Protein AF-A0A9X3RDG1-F1 (afdb_monomer_lite)

Organism: NCBI:txid365346

Structure (mmCIF, N/CA/C/O backbone):
data_AF-A0A9X3RDG1-F1
#
_entry.id   AF-A0A9X3RDG1-F1
#
loop_
_atom_site.group_PDB
_atom_site.id
_atom_site.type_symbol
_atom_site.label_atom_id
_atom_site.label_alt_id
_atom_site.label_comp_id
_atom_site.label_asym_id
_atom_site.label_entity_id
_atom_site.label_seq_id
_atom_site.pdbx_PDB_ins_code
_atom_site.Cartn_x
_atom_site.Cartn_y
_atom_site.Cartn_z
_atom_site.occupancy
_atom_site.B_iso_or_equiv
_atom_site.auth_seq_id
_atom_site.auth_comp_id
_atom_site.auth_asym_id
_atom_site.auth_atom_id
_atom_site.pdbx_PDB_model_num
ATOM 1 N N . MET A 1 1 ? -26.260 14.651 14.195 1.00 52.59 1 MET A N 1
ATOM 2 C CA . MET A 1 1 ? -25.960 13.352 14.840 1.00 52.59 1 MET A CA 1
ATOM 3 C C . MET A 1 1 ? -24.695 13.527 15.670 1.00 52.59 1 MET A C 1
ATOM 5 O O . MET A 1 1 ? -23.751 14.111 15.153 1.00 52.59 1 MET A O 1
ATOM 9 N N . LYS A 1 2 ? -24.677 13.130 16.951 1.00 64.75 2 LYS A N 1
ATOM 10 C CA . LYS A 1 2 ? -23.441 13.167 17.756 1.00 64.75 2 LYS A CA 1
ATOM 11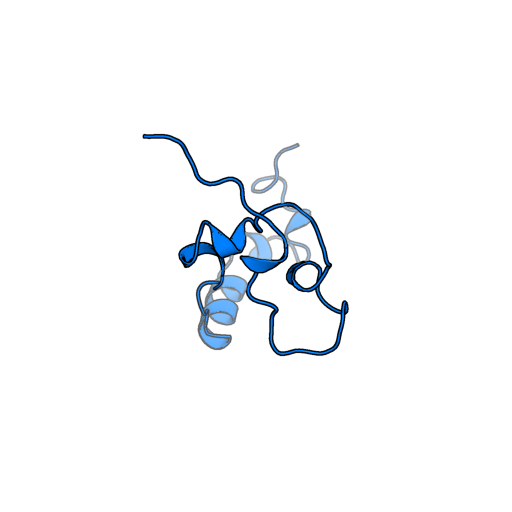 C C . LYS A 1 2 ? -22.506 12.072 17.229 1.00 64.75 2 LYS A C 1
ATOM 13 O O . LYS A 1 2 ? -22.923 10.920 17.174 1.00 64.75 2 LYS A O 1
ATOM 18 N N . LYS A 1 3 ? -21.294 12.430 16.792 1.00 69.50 3 LYS A N 1
ATOM 19 C CA . LYS A 1 3 ? -20.273 11.450 16.390 1.00 69.50 3 LYS A CA 1
ATOM 20 C C . LYS A 1 3 ? -19.795 10.718 17.649 1.00 69.50 3 LYS A C 1
ATOM 22 O O . LYS A 1 3 ? -19.489 11.379 18.641 1.00 69.50 3 LYS A O 1
ATOM 27 N N . LYS A 1 4 ? -19.790 9.383 17.624 1.00 76.69 4 LYS A N 1
ATOM 28 C CA . LYS A 1 4 ? -19.214 8.560 18.696 1.00 76.69 4 LYS A CA 1
ATOM 29 C C . LYS A 1 4 ? -17.715 8.874 18.776 1.00 76.69 4 LYS A C 1
ATOM 31 O O . LYS A 1 4 ? -17.065 8.989 17.739 1.00 76.69 4 LYS A O 1
ATOM 36 N N . VAL A 1 5 ? -17.203 9.086 19.985 1.00 79.31 5 VAL A N 1
ATOM 37 C CA . VAL A 1 5 ? -15.763 9.242 20.218 1.00 79.31 5 VAL A CA 1
ATOM 38 C C . VAL A 1 5 ? -15.160 7.845 20.186 1.00 79.31 5 VAL A C 1
ATOM 40 O O . VAL A 1 5 ? -15.665 6.967 20.877 1.00 79.31 5 VAL A O 1
ATOM 43 N N . PHE A 1 6 ? -14.143 7.645 19.353 1.00 78.12 6 PHE A N 1
ATOM 44 C CA . PHE A 1 6 ? -13.407 6.387 19.291 1.00 78.12 6 PHE A CA 1
ATOM 45 C C . PHE A 1 6 ? -12.572 6.216 20.563 1.00 78.12 6 PHE A C 1
ATOM 47 O O . PHE A 1 6 ? -11.901 7.157 20.988 1.00 78.12 6 PHE A O 1
ATOM 54 N N . THR A 1 7 ? -12.637 5.033 21.164 1.00 80.50 7 THR A N 1
ATOM 55 C CA . THR A 1 7 ? -11.871 4.642 22.357 1.00 80.50 7 THR A CA 1
ATOM 56 C C . THR A 1 7 ? -11.095 3.356 22.083 1.00 80.50 7 THR A C 1
ATOM 58 O O . THR A 1 7 ? -11.411 2.652 21.129 1.00 80.50 7 THR A O 1
ATOM 61 N N . GLU A 1 8 ? -10.120 3.004 22.927 1.00 73.12 8 GLU A N 1
ATOM 62 C CA . GLU A 1 8 ? -9.325 1.769 22.769 1.00 73.12 8 G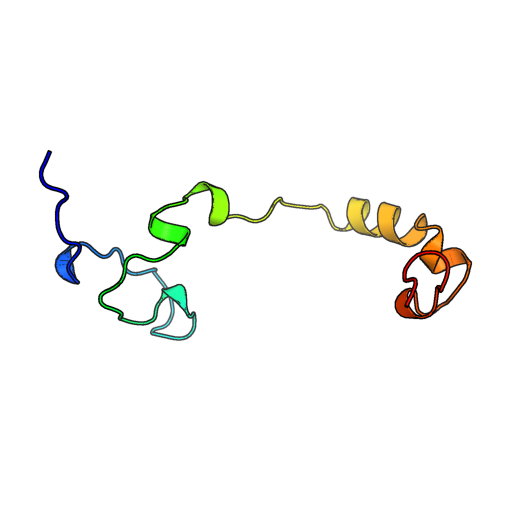LU A CA 1
ATOM 63 C C . GLU A 1 8 ? -10.185 0.499 22.634 1.00 73.12 8 GLU A C 1
ATOM 65 O O . GLU A 1 8 ? -9.824 -0.408 21.894 1.00 73.12 8 GLU A O 1
ATOM 70 N N . GLU A 1 9 ? -11.348 0.449 23.289 1.00 78.31 9 GLU A N 1
ATOM 71 C CA . GLU A 1 9 ? -12.289 -0.680 23.212 1.00 78.31 9 GLU A CA 1
ATOM 72 C C . GLU A 1 9 ? -12.921 -0.874 21.823 1.00 78.31 9 GLU A C 1
ATOM 74 O O . GLU A 1 9 ? -13.342 -1.978 21.488 1.00 78.31 9 GLU A O 1
ATOM 79 N N . ASP A 1 10 ? -12.992 0.185 21.012 1.00 76.19 10 ASP A N 1
ATOM 80 C CA . ASP A 1 10 ? -13.557 0.140 19.659 1.00 76.19 10 ASP A CA 1
ATOM 81 C C . ASP A 1 10 ? -12.524 -0.318 18.613 1.00 76.19 10 ASP A C 1
ATOM 83 O O . ASP A 1 10 ? -12.847 -0.428 17.429 1.00 76.19 10 ASP A O 1
ATOM 87 N N . ARG A 1 11 ? -11.271 -0.548 19.022 1.00 73.31 11 ARG A N 1
ATOM 88 C CA . ARG A 1 11 ? -10.171 -0.892 18.126 1.00 73.31 11 ARG A CA 1
ATOM 89 C C . ARG A 1 11 ? -10.132 -2.387 17.825 1.00 73.31 11 ARG A C 1
ATOM 91 O O . ARG A 1 11 ? -10.045 -3.221 18.723 1.00 73.31 11 ARG A O 1
ATOM 98 N N . GLU A 1 12 ? -10.027 -2.715 16.544 1.00 74.81 12 GLU A N 1
ATOM 99 C CA . GLU A 1 12 ? -9.683 -4.061 16.094 1.00 74.81 12 GLU A CA 1
ATOM 100 C C . GLU A 1 12 ? -8.159 -4.197 15.973 1.00 74.81 12 GLU A C 1
ATOM 102 O O . GLU A 1 12 ? -7.519 -3.542 15.154 1.00 74.81 12 GLU A O 1
ATOM 107 N N . LEU A 1 13 ? -7.542 -5.030 16.817 1.00 71.62 13 LEU A N 1
ATOM 108 C CA . LEU A 1 13 ? -6.103 -5.292 16.737 1.00 71.62 13 LEU A CA 1
ATOM 109 C C . LEU A 1 13 ? -5.791 -6.278 15.603 1.00 71.62 13 LEU A C 1
ATOM 111 O O . LEU A 1 13 ? -6.407 -7.343 15.496 1.00 71.62 13 LEU A O 1
ATOM 115 N N . ALA A 1 14 ? -4.784 -5.949 14.792 1.00 69.00 14 ALA A N 1
ATOM 116 C CA . ALA A 1 14 ? -4.282 -6.838 13.753 1.00 69.00 14 ALA A CA 1
ATOM 117 C C . ALA A 1 14 ? -3.749 -8.151 14.356 1.00 69.00 14 ALA A C 1
ATOM 119 O O . ALA A 1 14 ? -3.051 -8.165 15.373 1.00 69.00 14 ALA A O 1
ATOM 120 N N . LYS A 1 15 ? -4.058 -9.280 13.709 1.00 68.81 15 LYS A N 1
ATOM 121 C CA . LYS A 1 15 ? -3.571 -10.606 14.113 1.00 68.81 15 LYS A CA 1
ATOM 122 C C . LYS A 1 15 ? -2.138 -10.793 13.606 1.00 68.81 15 LYS A C 1
ATOM 124 O O . LYS A 1 15 ? -1.935 -11.303 12.511 1.00 68.81 15 LYS A O 1
ATOM 129 N N . GLY A 1 16 ? -1.153 -10.362 14.389 1.00 68.94 16 GLY A N 1
ATOM 130 C CA . GLY A 1 16 ? 0.267 -10.464 14.045 1.00 68.94 16 GLY A CA 1
ATOM 131 C C . GLY A 1 16 ? 1.186 -10.341 15.264 1.00 68.94 16 GLY A C 1
ATOM 132 O O . GLY A 1 16 ? 0.695 -10.194 16.387 1.00 68.94 16 GLY A O 1
ATOM 133 N N . PRO A 1 17 ? 2.515 -10.428 15.069 1.00 67.94 17 PRO A N 1
ATOM 134 C CA . PRO A 1 17 ? 3.489 -10.150 16.119 1.00 67.94 17 PRO A CA 1
ATOM 135 C C . PRO A 1 17 ? 3.261 -8.755 16.713 1.00 67.94 17 PRO A C 1
ATOM 137 O O . PRO A 1 17 ? 2.969 -7.796 15.998 1.00 67.94 17 PRO A O 1
ATOM 140 N N . TYR A 1 18 ? 3.357 -8.654 18.036 1.00 69.31 18 TYR A N 1
ATOM 141 C CA . TYR A 1 18 ? 3.033 -7.432 18.765 1.00 69.31 18 TYR A CA 1
ATOM 142 C C . TYR A 1 18 ? 3.970 -6.281 18.364 1.00 69.31 18 TYR A C 1
ATOM 144 O O . TYR A 1 18 ? 5.180 -6.404 18.518 1.00 69.31 18 TYR A O 1
ATOM 152 N N . MET A 1 19 ? 3.400 -5.155 17.914 1.00 68.75 19 MET A N 1
ATOM 153 C CA . MET A 1 19 ? 4.093 -3.876 17.653 1.00 68.75 19 MET A CA 1
ATOM 154 C C . MET A 1 19 ? 5.145 -3.872 16.527 1.00 68.75 19 MET A C 1
ATOM 156 O O . MET A 1 19 ? 5.830 -2.866 16.364 1.00 68.75 19 MET A O 1
ATOM 160 N N . ASP A 1 20 ? 5.262 -4.931 15.720 1.00 69.12 20 ASP A N 1
ATOM 161 C CA . ASP A 1 20 ? 6.216 -4.952 14.593 1.00 69.12 20 ASP A CA 1
ATOM 162 C C . ASP A 1 20 ? 5.768 -4.067 13.418 1.00 69.12 20 ASP A C 1
ATOM 164 O O . ASP A 1 20 ? 6.574 -3.668 12.580 1.00 69.12 20 ASP A O 1
ATOM 168 N N . SER A 1 21 ? 4.472 -3.758 13.337 1.00 67.56 21 SER A N 1
ATOM 169 C CA . SER A 1 21 ? 3.894 -2.902 12.299 1.00 67.56 21 SER A CA 1
ATOM 170 C C . SER A 1 21 ? 3.312 -1.628 12.910 1.00 67.56 21 SER A C 1
ATOM 172 O O . SER A 1 21 ? 2.713 -1.699 13.986 1.00 67.56 21 SER A O 1
ATOM 174 N N . PRO A 1 22 ? 3.427 -0.471 12.234 1.00 70.38 22 PRO A N 1
ATOM 175 C CA . PRO A 1 22 ? 2.889 0.797 12.729 1.00 70.38 22 PRO A CA 1
ATOM 176 C C . PRO A 1 22 ? 1.377 0.733 12.999 1.00 70.38 22 PRO A C 1
ATOM 178 O O . PRO A 1 22 ? 0.906 1.335 13.960 1.00 70.38 22 PRO A O 1
ATOM 181 N N . ASP A 1 23 ? 0.637 -0.075 12.238 1.00 68.38 23 ASP A N 1
ATOM 182 C CA . ASP A 1 23 ? -0.803 -0.295 12.438 1.00 68.38 23 ASP A CA 1
ATOM 183 C C . ASP A 1 23 ? -1.126 -1.111 13.698 1.00 68.38 23 ASP A C 1
ATOM 185 O O . ASP A 1 23 ? -2.232 -1.043 14.229 1.00 68.38 23 ASP A O 1
ATOM 189 N N . ALA A 1 24 ? -0.153 -1.865 14.216 1.00 71.94 24 ALA A N 1
ATOM 190 C CA . ALA A 1 24 ? -0.282 -2.628 15.453 1.00 71.94 24 ALA A CA 1
ATOM 191 C C . ALA A 1 24 ? 0.069 -1.802 16.704 1.00 71.94 24 ALA A C 1
ATOM 193 O O . ALA A 1 24 ? -0.062 -2.306 17.821 1.00 71.94 24 ALA A O 1
ATOM 194 N N . VAL A 1 25 ? 0.507 -0.544 16.546 1.00 75.19 25 VAL A N 1
ATOM 195 C CA . VAL A 1 25 ? 0.867 0.335 17.667 1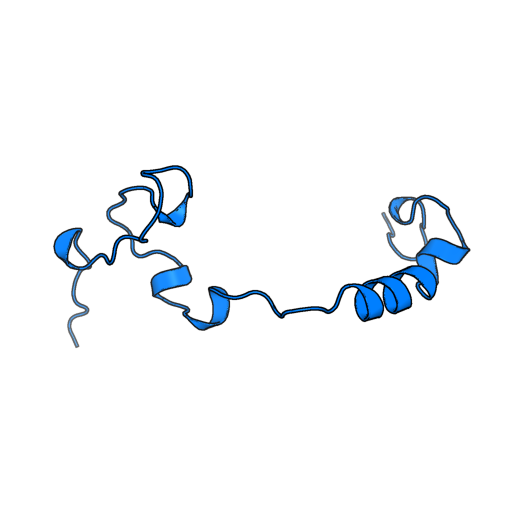.00 75.19 25 VAL A CA 1
ATOM 196 C C . VAL A 1 25 ? -0.382 0.824 18.385 1.00 75.19 25 VAL A C 1
ATOM 198 O O . VAL A 1 25 ? -1.259 1.426 17.765 1.00 75.19 25 VAL A O 1
ATOM 201 N N . MET A 1 26 ? -0.454 0.610 19.703 1.00 72.56 26 MET A N 1
ATOM 202 C CA . MET A 1 26 ? -1.537 1.125 20.551 1.00 72.56 26 MET A CA 1
ATOM 203 C C . MET A 1 26 ? -1.576 2.663 20.522 1.00 72.56 26 MET A C 1
ATOM 205 O O . MET A 1 26 ? -0.629 3.322 20.946 1.00 72.56 26 MET A O 1
ATOM 209 N N . THR A 1 27 ? -2.651 3.242 19.978 1.00 72.75 27 THR A N 1
ATOM 210 C CA . THR A 1 27 ? -2.892 4.692 19.965 1.00 72.75 27 THR A CA 1
ATOM 211 C C . THR A 1 27 ? -4.385 5.003 20.090 1.00 72.75 27 THR A C 1
ATOM 213 O O . THR A 1 27 ? -5.231 4.280 19.572 1.00 72.75 27 THR A O 1
ATOM 216 N N . ASP A 1 28 ? -4.713 6.124 20.729 1.00 73.38 28 ASP A N 1
ATOM 217 C CA . ASP A 1 28 ? -6.095 6.585 20.947 1.00 73.38 28 ASP A CA 1
ATOM 218 C C . ASP A 1 28 ? -6.791 7.077 19.666 1.00 73.38 28 ASP A C 1
ATOM 220 O O . ASP A 1 28 ? -7.944 7.511 19.681 1.00 73.38 28 ASP A O 1
ATOM 224 N N . LYS A 1 29 ? -6.070 7.085 18.541 1.00 76.12 29 LYS A N 1
ATOM 225 C CA . LYS A 1 29 ? -6.564 7.546 17.246 1.00 76.12 29 LYS A CA 1
ATOM 226 C C . LYS A 1 29 ? -6.972 6.360 16.376 1.00 76.12 29 LYS A C 1
ATOM 228 O O . LYS A 1 29 ? -6.346 5.300 16.406 1.00 76.12 29 LYS A O 1
ATOM 233 N N . VAL A 1 30 ? -8.008 6.590 15.576 1.00 77.06 30 VAL A N 1
ATOM 234 C CA . VAL A 1 30 ? -8.441 5.692 14.498 1.00 77.06 30 VAL A CA 1
ATOM 235 C C . VAL A 1 30 ? -7.347 5.659 13.429 1.00 77.06 30 VAL A C 1
ATOM 237 O O . VAL A 1 30 ? -6.846 6.725 13.051 1.00 77.06 30 VAL A O 1
ATOM 240 N N . SER A 1 31 ? -6.972 4.470 12.948 1.00 77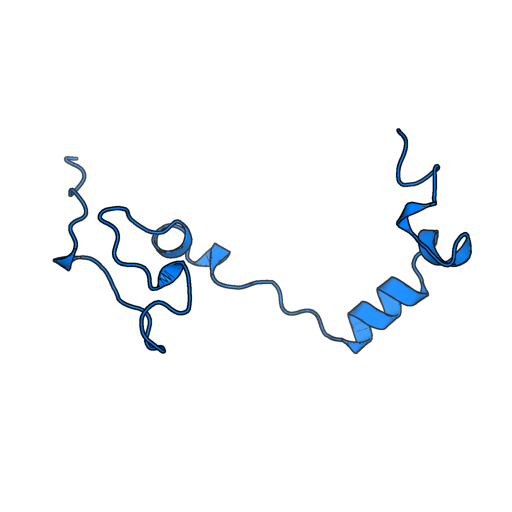.00 31 SER A N 1
ATOM 241 C CA . SER A 1 31 ? -6.005 4.361 11.854 1.00 77.00 31 SER A CA 1
ATOM 242 C C . SER A 1 31 ? -6.604 4.890 10.553 1.00 77.00 31 SER A C 1
ATOM 244 O O . SER A 1 31 ? -7.808 4.789 10.318 1.00 77.00 31 SER A O 1
ATOM 246 N N . LEU A 1 32 ? -5.762 5.425 9.667 1.00 80.25 32 LEU A N 1
ATOM 247 C CA . LEU A 1 32 ? -6.194 5.811 8.322 1.00 80.25 32 LEU A CA 1
ATOM 248 C C . LEU A 1 32 ? -6.815 4.615 7.584 1.00 80.25 32 LEU A C 1
ATOM 250 O O . LEU A 1 32 ? -7.831 4.759 6.910 1.00 80.25 32 LEU A O 1
ATOM 254 N N . PHE A 1 33 ? -6.238 3.434 7.785 1.00 78.12 33 PHE A N 1
ATOM 255 C CA . PHE A 1 33 ? -6.682 2.186 7.181 1.00 78.12 33 PHE A CA 1
ATOM 256 C C . PHE A 1 33 ? -8.004 1.674 7.764 1.00 78.12 33 PHE A C 1
ATOM 258 O O . PHE A 1 33 ? -8.766 1.035 7.050 1.00 78.12 33 PHE A O 1
ATOM 265 N N . ASP A 1 34 ? -8.322 1.998 9.022 1.00 78.25 34 ASP A N 1
ATOM 266 C CA . ASP A 1 34 ? -9.623 1.667 9.626 1.00 78.25 34 ASP A CA 1
ATOM 267 C C . ASP A 1 34 ? -10.747 2.551 9.063 1.00 78.25 34 ASP A C 1
ATOM 269 O O . ASP A 1 34 ? -11.912 2.161 9.049 1.00 78.25 34 ASP A O 1
ATOM 273 N N . MET A 1 35 ? -10.413 3.765 8.606 1.00 82.31 35 MET A N 1
ATOM 274 C CA . MET A 1 35 ? -11.373 4.660 7.949 1.00 82.31 35 MET A CA 1
ATOM 275 C C . MET A 1 35 ? -11.570 4.322 6.469 1.00 82.31 35 MET A C 1
ATOM 277 O O . MET A 1 35 ? -12.653 4.552 5.929 1.00 82.31 35 MET A O 1
ATOM 281 N N . HIS A 1 36 ? -10.519 3.820 5.822 1.00 83.88 36 HIS A N 1
ATOM 282 C CA . HIS A 1 36 ? -10.428 3.627 4.381 1.00 83.88 36 HIS A CA 1
ATOM 283 C C . HIS A 1 36 ? -9.983 2.196 4.064 1.00 83.88 36 HIS A C 1
ATOM 285 O O . HIS A 1 36 ? -8.799 1.915 3.883 1.00 83.88 36 HIS A O 1
ATOM 291 N N . GLU A 1 37 ? -10.955 1.280 4.002 1.00 80.44 37 GLU A N 1
ATOM 292 C CA . GLU A 1 37 ? -10.725 -0.132 3.651 1.00 80.44 37 GLU A CA 1
ATOM 293 C C . GLU A 1 37 ? -10.057 -0.297 2.277 1.00 80.44 37 GLU A C 1
ATOM 295 O O . GLU A 1 37 ? -9.250 -1.200 2.076 1.00 80.44 37 GLU A O 1
ATOM 300 N N . ASP A 1 38 ? -10.360 0.598 1.338 1.00 80.06 38 ASP A N 1
ATOM 301 C CA . ASP A 1 38 ? -9.766 0.654 0.002 1.00 80.06 38 ASP A CA 1
ATOM 302 C C . ASP A 1 38 ? -8.264 0.961 0.027 1.00 80.06 38 ASP A C 1
ATOM 304 O O . ASP A 1 38 ? -7.542 0.573 -0.886 1.00 80.06 38 ASP A O 1
ATOM 308 N N . MET A 1 39 ? -7.776 1.591 1.094 1.00 81.62 39 MET A N 1
ATOM 309 C CA . MET A 1 39 ? -6.358 1.897 1.274 1.00 81.62 39 MET A CA 1
ATOM 310 C C . MET A 1 39 ? -5.574 0.772 1.961 1.00 81.62 39 MET A C 1
ATOM 312 O O . MET A 1 39 ? -4.359 0.894 2.114 1.00 81.62 39 MET A O 1
ATOM 316 N N . LYS A 1 40 ? -6.226 -0.321 2.388 1.00 80.44 40 LYS A N 1
ATOM 317 C CA . LYS A 1 40 ? -5.544 -1.457 3.037 1.00 80.44 40 LYS A CA 1
ATOM 318 C C . LYS A 1 40 ? -4.746 -2.319 2.068 1.00 80.44 40 LYS A C 1
ATOM 320 O O . LYS A 1 40 ? -3.832 -3.026 2.487 1.00 80.44 40 LYS A O 1
ATOM 325 N N . LEU A 1 41 ? -5.127 -2.316 0.795 1.00 78.19 41 LEU A N 1
ATOM 326 C CA . LEU A 1 41 ? -4.549 -3.178 -0.224 1.00 78.19 41 LEU A CA 1
ATOM 327 C C . LEU A 1 41 ? -3.901 -2.319 -1.305 1.00 78.19 41 LEU A C 1
ATOM 329 O O . LEU A 1 41 ? -4.464 -1.323 -1.745 1.00 78.19 41 LEU A O 1
ATOM 333 N N . VAL A 1 42 ? -2.712 -2.726 -1.737 1.00 78.19 42 VAL A N 1
ATOM 334 C CA . VAL A 1 42 ? -2.076 -2.177 -2.937 1.00 78.19 42 VAL A CA 1
ATOM 335 C C . VAL A 1 42 ? -2.542 -3.005 -4.132 1.00 78.19 42 VAL A C 1
ATOM 337 O O . VAL A 1 42 ? -2.716 -4.221 -4.003 1.00 78.19 42 VAL A O 1
ATOM 340 N N . ASP A 1 43 ? -2.725 -2.362 -5.287 1.00 80.62 43 ASP A N 1
ATOM 341 C CA . ASP A 1 43 ? -3.015 -3.061 -6.537 1.00 80.62 43 ASP A CA 1
ATOM 342 C C . ASP A 1 43 ? -1.958 -4.140 -6.795 1.00 80.62 43 ASP A C 1
ATOM 344 O O . ASP A 1 43 ? -0.750 -3.885 -6.819 1.00 80.62 43 ASP A O 1
ATOM 348 N N . ALA A 1 44 ? -2.419 -5.376 -6.974 1.00 81.44 44 ALA A N 1
ATOM 349 C CA . ALA A 1 44 ? -1.534 -6.483 -7.281 1.00 81.44 44 ALA A CA 1
ATOM 350 C C . ALA A 1 44 ? -1.030 -6.338 -8.721 1.00 81.44 44 ALA A C 1
ATOM 352 O O . ALA A 1 44 ? -1.806 -6.435 -9.671 1.00 81.44 44 ALA A O 1
ATOM 353 N N . GLN A 1 45 ? 0.278 -6.150 -8.884 1.00 81.81 45 GLN A N 1
ATOM 354 C CA . GLN A 1 45 ? 0.924 -6.135 -10.191 1.00 81.81 45 GLN A CA 1
ATOM 355 C C . GLN A 1 45 ? 1.756 -7.406 -10.380 1.00 81.81 45 GLN A C 1
ATOM 357 O O . GLN A 1 45 ? 2.604 -7.741 -9.550 1.00 81.81 45 GLN A O 1
ATOM 362 N N . MET A 1 46 ? 1.528 -8.123 -11.484 1.00 89.12 46 MET A N 1
ATOM 363 C CA . MET A 1 46 ? 2.302 -9.323 -11.798 1.00 89.12 46 MET A CA 1
ATOM 364 C C . MET A 1 46 ? 3.744 -8.949 -12.155 1.00 89.12 46 MET A C 1
ATOM 366 O O . MET A 1 46 ? 3.981 -8.035 -12.947 1.00 89.12 46 MET A O 1
ATOM 370 N N . ILE A 1 47 ? 4.718 -9.697 -11.624 1.00 86.88 47 ILE A N 1
ATOM 371 C CA . ILE A 1 47 ? 6.154 -9.438 -11.847 1.00 86.88 47 ILE A CA 1
ATOM 372 C C . ILE A 1 47 ? 6.493 -9.433 -13.345 1.00 86.88 47 ILE A C 1
ATOM 374 O O . ILE A 1 47 ? 7.230 -8.566 -13.809 1.00 86.88 47 ILE A O 1
ATOM 378 N N . ASP A 1 48 ? 5.918 -10.353 -14.122 1.00 85.94 48 ASP A N 1
ATOM 379 C CA . ASP A 1 48 ? 6.146 -10.426 -15.570 1.00 85.94 48 ASP A CA 1
ATOM 380 C C . ASP A 1 48 ? 5.638 -9.183 -16.312 1.00 85.94 48 ASP A C 1
ATOM 382 O O . ASP A 1 48 ? 6.243 -8.745 -17.292 1.00 85.94 48 ASP A O 1
ATOM 386 N N . GLU A 1 49 ? 4.530 -8.601 -15.856 1.00 85.31 49 GLU A N 1
ATOM 387 C CA . GLU A 1 49 ? 3.957 -7.384 -16.434 1.00 85.31 49 GLU A CA 1
ATOM 388 C C . GLU A 1 49 ? 4.769 -6.153 -16.0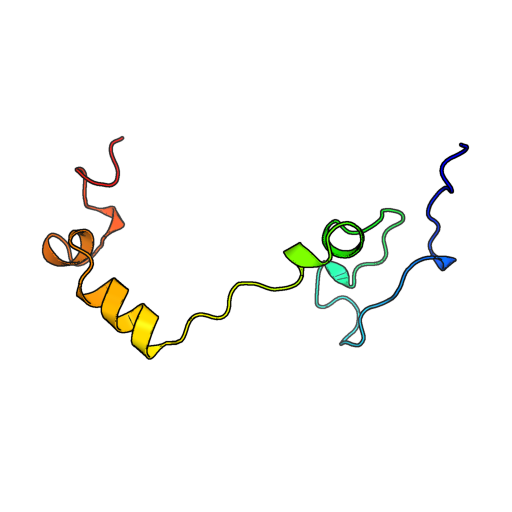38 1.00 85.31 49 GLU A C 1
ATOM 390 O O . GLU A 1 49 ? 5.088 -5.331 -16.899 1.00 85.31 49 GLU A O 1
ATOM 395 N N . LEU A 1 50 ? 5.185 -6.068 -14.772 1.00 86.69 50 LEU A N 1
ATOM 396 C CA . LEU A 1 50 ? 6.087 -5.024 -14.290 1.00 86.69 50 LEU A CA 1
ATOM 397 C C . LEU A 1 50 ? 7.416 -5.047 -15.055 1.00 86.69 50 LEU A C 1
ATOM 399 O O . LEU A 1 50 ? 7.867 -4.020 -15.552 1.00 86.69 50 LEU A O 1
ATOM 403 N N . ASN A 1 51 ? 8.009 -6.226 -15.245 1.00 85.19 51 ASN A N 1
ATOM 404 C CA . ASN A 1 51 ? 9.253 -6.375 -15.999 1.00 85.19 51 ASN A CA 1
ATOM 405 C C . ASN A 1 51 ? 9.104 -5.916 -17.453 1.00 85.19 51 ASN A C 1
ATOM 407 O O . ASN A 1 51 ? 9.991 -5.238 -17.973 1.00 85.19 51 ASN A O 1
ATOM 411 N N . LYS A 1 52 ? 7.980 -6.229 -18.113 1.00 82.44 52 LYS A N 1
ATOM 412 C CA . LYS A 1 52 ? 7.695 -5.729 -19.467 1.00 82.44 52 LYS A CA 1
ATOM 413 C C . LYS A 1 52 ? 7.595 -4.206 -19.496 1.00 82.44 52 LYS A C 1
ATOM 415 O O . LYS A 1 52 ? 8.112 -3.604 -20.432 1.00 82.44 52 LYS A O 1
ATOM 420 N N . GLN A 1 53 ? 6.952 -3.585 -18.510 1.00 81.62 53 GLN A N 1
ATOM 421 C CA . GLN A 1 53 ? 6.859 -2.124 -18.427 1.00 81.62 53 GLN A CA 1
ATOM 422 C C . GLN A 1 53 ? 8.241 -1.496 -18.230 1.00 81.62 53 GLN A C 1
ATOM 424 O O . GLN A 1 53 ? 8.630 -0.628 -19.003 1.00 81.62 53 GLN A O 1
ATOM 429 N N . VAL A 1 54 ? 9.021 -2.010 -17.279 1.00 80.81 54 VAL A N 1
ATOM 430 C CA . VAL A 1 54 ? 10.355 -1.493 -16.947 1.00 80.81 54 VAL A CA 1
ATOM 431 C C . VAL A 1 54 ? 11.350 -1.669 -18.104 1.00 80.81 54 VAL A C 1
ATOM 433 O O . VAL A 1 54 ? 12.157 -0.784 -18.362 1.00 80.81 54 VAL A O 1
ATOM 436 N N . ILE A 1 55 ? 11.322 -2.791 -18.833 1.00 77.94 55 ILE A N 1
ATOM 437 C CA . ILE A 1 55 ? 12.189 -2.997 -20.013 1.00 77.94 55 ILE A CA 1
ATOM 438 C C . ILE A 1 55 ? 11.813 -2.043 -21.152 1.00 77.94 55 ILE A C 1
ATOM 440 O O . ILE A 1 55 ? 12.683 -1.577 -21.890 1.00 77.94 55 ILE A O 1
ATOM 444 N N . ASN A 1 56 ? 10.520 -1.767 -21.317 1.00 72.06 56 ASN A N 1
ATOM 445 C CA . ASN A 1 56 ? 10.035 -0.893 -22.378 1.00 72.06 56 ASN A CA 1
ATOM 446 C C . ASN A 1 56 ? 10.090 0.593 -22.018 1.00 72.06 56 ASN A C 1
ATOM 448 O O . ASN A 1 56 ? 9.866 1.413 -22.912 1.00 72.06 56 ASN A O 1
ATOM 452 N N . ASP A 1 57 ? 10.425 0.924 -20.770 1.00 76.62 57 ASP A N 1
ATOM 453 C CA . ASP A 1 57 ? 10.532 2.289 -20.281 1.00 76.62 57 ASP A CA 1
ATOM 454 C C . ASP A 1 57 ? 11.561 3.082 -21.114 1.00 76.62 57 ASP A C 1
ATOM 456 O O . ASP A 1 57 ? 12.749 2.729 -21.142 1.00 76.62 57 ASP A O 1
ATOM 460 N N . PRO A 1 58 ? 11.133 4.138 -21.830 1.00 69.69 58 PRO A N 1
ATOM 461 C CA . PRO A 1 58 ? 12.038 4.978 -22.600 1.00 69.69 58 PRO A CA 1
ATOM 462 C C . PRO A 1 58 ? 13.118 5.637 -21.728 1.00 69.69 58 PRO A C 1
ATOM 464 O O . PRO A 1 58 ? 14.231 5.808 -22.222 1.00 69.69 58 PRO A O 1
ATOM 467 N N . ALA A 1 59 ? 12.855 5.908 -20.441 1.00 68.38 59 ALA A N 1
ATOM 468 C CA . ALA A 1 59 ? 13.839 6.445 -19.496 1.00 68.38 59 ALA A CA 1
ATOM 469 C C . ALA A 1 59 ? 15.083 5.556 -19.408 1.00 68.38 59 ALA A C 1
ATOM 471 O O . ALA A 1 59 ? 16.219 6.021 -19.487 1.00 68.38 59 ALA A O 1
ATOM 472 N N . ARG A 1 60 ? 14.845 4.244 -19.319 1.00 65.75 60 ARG A N 1
ATOM 473 C CA . ARG A 1 60 ? 15.868 3.211 -19.145 1.00 65.75 60 ARG A CA 1
ATOM 474 C C . ARG A 1 60 ? 16.681 2.949 -20.410 1.00 65.75 60 ARG A C 1
ATOM 476 O O . ARG A 1 60 ? 17.779 2.405 -20.341 1.00 65.75 60 ARG A O 1
ATOM 483 N N . LYS A 1 61 ? 16.132 3.293 -21.581 1.00 64.44 61 LYS A N 1
ATOM 484 C CA . LYS A 1 61 ? 16.832 3.156 -22.870 1.00 64.44 61 LYS A CA 1
ATOM 485 C C . LYS A 1 61 ? 17.912 4.218 -23.051 1.00 64.44 61 LYS A C 1
ATOM 487 O O . LYS A 1 61 ? 18.850 3.983 -23.806 1.00 64.44 61 LYS A O 1
ATOM 492 N N . VAL A 1 62 ? 17.770 5.364 -22.384 1.00 63.66 62 VAL A N 1
ATOM 493 C CA . VAL A 1 62 ? 18.694 6.498 -22.505 1.00 63.66 62 VAL A CA 1
ATOM 494 C C . VAL A 1 62 ? 19.785 6.436 -21.435 1.00 63.66 62 VAL A C 1
ATOM 496 O O . VAL A 1 62 ? 20.945 6.716 -21.734 1.00 63.66 62 VAL A O 1
ATOM 499 N N . THR A 1 63 ? 19.459 6.000 -20.215 1.00 59.22 63 THR A N 1
ATOM 500 C CA . THR A 1 63 ? 20.415 5.917 -19.104 1.00 59.22 63 THR A CA 1
ATOM 501 C C . THR A 1 63 ? 20.243 4.629 -18.296 1.00 59.22 63 THR A C 1
ATOM 503 O O . THR A 1 63 ? 19.131 4.159 -18.062 1.00 59.22 63 THR A O 1
ATOM 506 N N . LEU A 1 64 ? 21.362 4.043 -17.842 1.00 64.12 64 LEU A N 1
ATOM 507 C CA . LEU A 1 64 ? 21.340 2.888 -16.928 1.00 64.12 64 LEU A CA 1
ATOM 508 C C . LEU A 1 64 ? 20.667 3.251 -15.593 1.00 64.12 64 LEU A C 1
ATOM 510 O O . LEU A 1 64 ? 19.980 2.420 -15.002 1.00 64.12 64 LEU A O 1
ATOM 514 N N . ASP A 1 65 ? 20.867 4.494 -15.150 1.00 67.81 65 ASP A N 1
ATOM 515 C CA . ASP A 1 65 ? 20.187 5.111 -14.016 1.00 67.81 65 ASP A CA 1
ATOM 516 C C . ASP A 1 65 ? 19.037 6.000 -14.529 1.00 67.81 65 ASP A C 1
ATOM 518 O O . ASP A 1 65 ? 19.305 7.051 -15.125 1.00 67.81 65 ASP A O 1
ATOM 522 N N . PRO A 1 66 ? 17.766 5.611 -14.327 1.00 62.75 66 PRO A N 1
ATOM 523 C CA . PRO A 1 66 ? 16.612 6.393 -14.769 1.00 62.75 66 PRO A CA 1
ATOM 524 C C . PRO A 1 66 ? 16.554 7.788 -14.136 1.00 62.75 66 PRO A C 1
ATOM 526 O O . PRO A 1 66 ? 16.027 8.709 -14.753 1.00 62.75 66 PRO A O 1
ATOM 529 N N . SER A 1 67 ? 17.124 7.963 -12.935 1.00 65.56 67 SER A N 1
ATOM 530 C CA . SER A 1 67 ? 17.105 9.243 -12.214 1.00 65.56 67 SER A CA 1
ATOM 531 C C . SER A 1 67 ? 17.990 10.316 -12.854 1.00 65.56 67 SER A C 1
ATOM 533 O O . SER A 1 67 ? 17.783 11.503 -12.622 1.00 65.56 67 SER A O 1
ATOM 535 N N . ALA A 1 68 ? 18.938 9.911 -13.703 1.00 66.56 68 ALA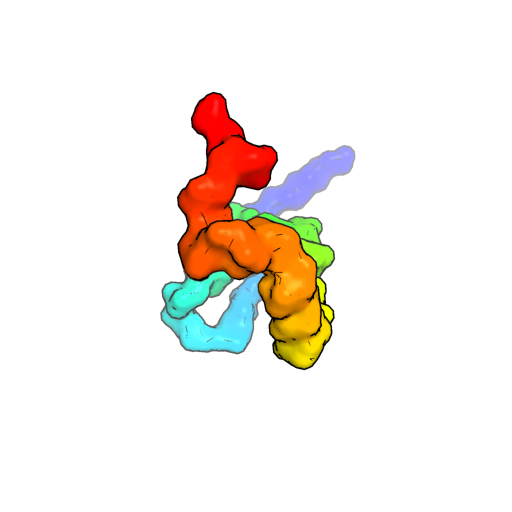 A N 1
ATOM 536 C CA . ALA A 1 68 ? 19.829 10.810 -14.431 1.00 66.56 68 ALA A CA 1
ATOM 537 C C . ALA A 1 68 ? 19.211 11.370 -15.729 1.00 66.56 68 ALA A C 1
ATOM 539 O O . ALA A 1 68 ? 19.896 12.057 -16.486 1.00 66.56 68 ALA A O 1
ATOM 540 N N . ASN A 1 69 ? 17.948 11.048 -16.033 1.00 68.56 69 ASN A N 1
ATOM 541 C CA . ASN A 1 69 ? 17.276 11.519 -17.239 1.00 68.56 69 ASN A CA 1
ATOM 542 C C . ASN A 1 69 ? 16.634 12.900 -17.014 1.00 68.56 69 ASN A C 1
ATOM 544 O O . ASN A 1 69 ? 15.534 13.006 -16.470 1.00 68.56 69 ASN A O 1
ATOM 548 N N . GLU A 1 70 ? 17.315 13.948 -17.484 1.00 69.62 70 GLU A N 1
ATOM 549 C CA . GLU A 1 70 ? 16.876 15.348 -17.365 1.00 69.62 70 GLU A CA 1
ATOM 550 C C . GLU A 1 70 ? 15.569 15.662 -18.122 1.00 69.62 70 GLU A C 1
ATOM 552 O O . GLU A 1 70 ? 14.876 16.610 -17.759 1.00 69.62 70 GLU A O 1
ATOM 557 N N . GLU A 1 71 ? 15.182 14.879 -19.142 1.00 66.00 71 GLU A N 1
ATOM 558 C CA . GLU A 1 71 ? 13.899 15.077 -19.843 1.00 66.00 71 GLU A CA 1
ATOM 559 C C . GLU A 1 71 ? 12.697 14.615 -19.005 1.00 66.00 71 GLU A C 1
ATOM 561 O O . GLU A 1 71 ? 11.596 15.147 -19.149 1.00 66.00 71 GLU A O 1
ATOM 566 N N . ILE A 1 72 ? 12.895 13.620 -18.135 1.00 66.06 72 ILE A N 1
ATOM 567 C CA . ILE A 1 72 ? 11.835 13.004 -17.320 1.00 66.06 72 ILE A CA 1
ATOM 568 C C . ILE A 1 72 ? 11.826 13.587 -15.903 1.00 66.06 72 ILE A C 1
ATOM 570 O O . ILE A 1 72 ? 10.765 13.719 -15.290 1.00 66.06 72 ILE A O 1
ATOM 574 N N . HIS A 1 73 ? 12.996 13.984 -15.402 1.00 65.62 73 HIS A N 1
ATOM 575 C CA . HIS A 1 73 ? 13.181 14.625 -14.105 1.00 65.62 73 HIS A CA 1
ATOM 576 C C . HIS A 1 73 ? 13.826 16.012 -14.279 1.00 65.62 73 HIS A C 1
ATOM 578 O O . HIS A 1 73 ? 15.022 16.167 -14.025 1.00 65.62 73 HIS A O 1
ATOM 584 N N . PRO A 1 74 ? 13.065 17.030 -14.729 1.00 62.38 74 PRO A N 1
ATOM 585 C CA . PRO A 1 74 ? 13.568 18.397 -14.800 1.00 62.38 74 PRO A CA 1
ATOM 586 C C . PRO A 1 74 ? 13.766 18.974 -13.388 1.00 62.38 74 PRO A C 1
ATOM 588 O O . PRO A 1 74 ? 12.913 18.789 -12.516 1.00 62.38 74 PRO A O 1
ATOM 591 N N . ASN A 1 75 ? 14.893 19.663 -13.182 1.00 61.75 75 ASN A N 1
ATOM 592 C CA . ASN A 1 75 ? 15.233 20.375 -11.940 1.00 61.75 75 ASN A CA 1
ATOM 593 C C . ASN A 1 75 ? 14.391 21.638 -11.717 1.00 61.75 75 ASN A C 1
ATOM 595 O O . ASN A 1 75 ? 14.085 22.333 -12.715 1.00 61.75 75 ASN A O 1
#

pLDDT: mean 73.7, std 7.49, range [52.59, 89.12]

Secondary structure (DSSP, 8-state):
-PPPPP-GGG----SSSTTSSGGGS--SSPPHHHH-GGGSSPPP--HHHHHHHHHH-HHHHH-SSGGG-TTTS--

Foldseek 3Di:
DDDDQQAQVNDDADPDDQPPDPSNDDDSDDDPCNVPVVVPDDPDDDPVRVVVCVVPPPLCVVDVDSCPDCVVDPD

Sequence (75 aa):
MKKKVFTEEDRELAKGPYMDSPDAVMTDKVSLFDMHEDMKLVDAQMIDELNKQVINDPARKVTLDPSANEEIHPN

Radius of gyration: 20.96 Å; chains: 1; bounding box: 47×31×46 Å